Protein AF-A0A382SFA5-F1 (afdb_monomer)

Radius of gyration: 23.74 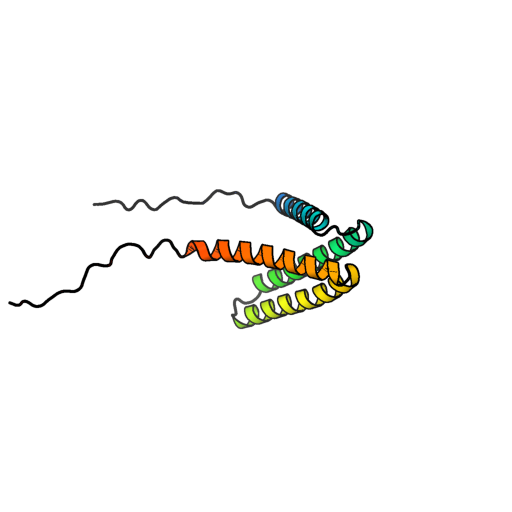Å; Cα contacts (8 Å, |Δi|>4): 37; chains: 1; bounding box: 42×36×87 Å

Organism: NCBI:txid408172

Sequence (140 aa):
TAYAQRGEGSRDRERPTPEQRQKARQEARAKMFEELQIPNEQQVLVAALLDTLQMEREKIMEDARNGPRDPEIFRMVRQQMEDLTAAFDVRLKETLGEEKFDLFVAHREAEQAERGDRRGRRGNRGEGRGGRSGGGRGGN

Mean predicted aligned error: 12.5 Å

Structure (mmCIF, N/CA/C/O backbone):
data_AF-A0A382SFA5-F1
#
_entry.id   AF-A0A382SFA5-F1
#
loop_
_atom_site.group_PDB
_atom_site.id
_atom_site.type_symbol
_atom_site.label_atom_id
_atom_site.label_alt_id
_atom_site.label_comp_id
_atom_site.label_asym_id
_atom_site.label_entity_id
_atom_site.label_seq_id
_atom_site.pdbx_PDB_ins_code
_atom_site.Cartn_x
_atom_site.Cartn_y
_atom_site.Cartn_z
_atom_site.occupancy
_ato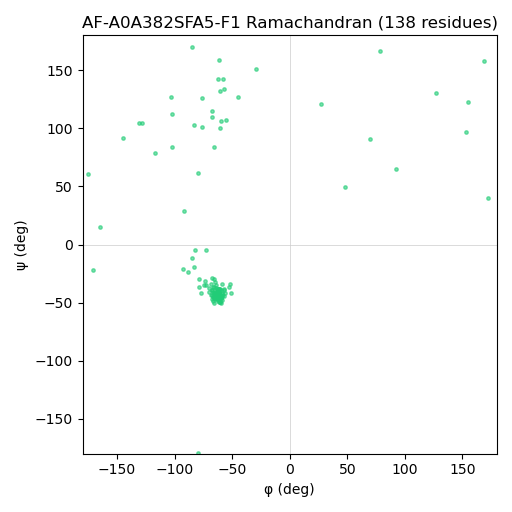m_site.B_iso_or_equiv
_atom_site.auth_seq_id
_atom_site.auth_comp_id
_atom_site.auth_asym_id
_atom_site.auth_atom_id
_atom_site.pdbx_PDB_model_num
ATOM 1 N N . THR A 1 1 ? -2.989 23.002 -50.007 1.00 40.34 1 THR A N 1
ATOM 2 C CA . THR A 1 1 ? -1.975 22.893 -48.935 1.00 40.34 1 THR A CA 1
ATOM 3 C C . THR A 1 1 ? -2.661 23.084 -47.596 1.00 40.34 1 THR A C 1
ATOM 5 O O . THR A 1 1 ? -2.906 24.207 -47.187 1.00 40.34 1 THR A O 1
ATOM 8 N N . ALA A 1 2 ? -3.069 21.988 -46.953 1.00 36.09 2 ALA A N 1
ATOM 9 C CA . ALA A 1 2 ? -3.714 22.024 -45.641 1.00 36.09 2 ALA A CA 1
ATOM 10 C C . ALA A 1 2 ? -2.682 21.631 -44.579 1.00 36.09 2 ALA A C 1
ATOM 12 O O . ALA A 1 2 ? -2.206 20.497 -44.560 1.00 36.09 2 ALA A O 1
ATOM 13 N N . TYR A 1 3 ? -2.303 22.591 -43.737 1.00 36.44 3 TYR A N 1
ATOM 14 C CA . TYR A 1 3 ? -1.471 22.358 -42.564 1.00 36.44 3 TYR A CA 1
ATOM 15 C C . TYR A 1 3 ? -2.268 21.529 -41.553 1.00 36.44 3 TYR A C 1
ATOM 17 O O . TYR A 1 3 ? -3.278 21.987 -41.022 1.00 36.44 3 TYR A O 1
ATOM 25 N N . ALA A 1 4 ? -1.822 20.302 -41.286 1.00 43.44 4 ALA A N 1
ATOM 26 C CA . ALA A 1 4 ? -2.321 19.522 -40.165 1.00 43.44 4 ALA A CA 1
ATOM 27 C C . ALA A 1 4 ? -1.859 20.195 -38.863 1.00 43.44 4 ALA A C 1
ATOM 29 O O . ALA A 1 4 ? -0.671 20.177 -38.536 1.00 43.44 4 ALA A O 1
ATOM 30 N N . GLN A 1 5 ? -2.796 20.798 -38.127 1.00 46.19 5 GLN A N 1
ATOM 31 C CA . GLN A 1 5 ? -2.581 21.206 -36.742 1.00 46.19 5 GLN A CA 1
ATOM 32 C C . GLN A 1 5 ? -2.268 19.952 -35.917 1.00 46.19 5 GLN A C 1
ATOM 34 O O . GLN A 1 5 ? -3.148 19.172 -35.554 1.00 46.19 5 GLN A O 1
ATOM 39 N N . ARG A 1 6 ? -0.978 19.743 -35.650 1.00 41.88 6 ARG A N 1
ATOM 40 C CA . ARG A 1 6 ? -0.483 18.849 -34.606 1.00 41.88 6 ARG A CA 1
ATOM 41 C C . ARG A 1 6 ? -1.046 19.377 -33.287 1.00 41.88 6 ARG A C 1
ATOM 43 O O . ARG A 1 6 ? -0.604 20.415 -32.815 1.00 41.88 6 ARG A O 1
ATOM 50 N N . GLY A 1 7 ? -2.032 18.682 -32.726 1.00 37.00 7 GLY A N 1
ATOM 51 C CA . GLY A 1 7 ? -2.617 19.030 -31.437 1.00 37.00 7 GLY A CA 1
ATOM 52 C C . GLY A 1 7 ? -1.547 19.102 -30.348 1.00 37.00 7 GLY A C 1
ATOM 53 O O . GLY A 1 7 ? -1.040 18.076 -29.891 1.00 37.00 7 GLY A O 1
ATOM 54 N N . GLU A 1 8 ? -1.222 20.320 -29.927 1.00 39.12 8 GLU A N 1
ATOM 55 C CA . GLU A 1 8 ? -0.602 20.626 -28.642 1.00 39.12 8 GLU A CA 1
ATOM 56 C C . GLU A 1 8 ? -1.605 20.266 -27.545 1.00 39.12 8 GLU A C 1
ATOM 58 O O . GLU A 1 8 ? -2.416 21.069 -27.099 1.00 39.12 8 GLU A O 1
ATOM 63 N N . GLY A 1 9 ? -1.632 18.991 -27.171 1.00 43.88 9 GLY A N 1
ATOM 64 C CA . GLY A 1 9 ? -2.548 18.482 -26.166 1.00 43.88 9 GLY A CA 1
ATOM 65 C C . GLY A 1 9 ? -1.799 17.700 -25.106 1.00 43.88 9 GLY A C 1
ATOM 66 O O . GLY A 1 9 ? -1.499 16.527 -25.314 1.00 43.88 9 GLY A O 1
ATOM 67 N N . SER A 1 10 ? -1.632 18.310 -23.930 1.00 50.72 10 SER A N 1
ATOM 68 C CA . SER A 1 10 ? -1.263 17.679 -22.646 1.00 50.72 10 SER A CA 1
ATOM 69 C C . SER A 1 10 ? 0.229 17.617 -22.296 1.00 50.72 10 SER A C 1
ATOM 71 O O . SER A 1 10 ? 0.771 16.525 -22.121 1.00 50.72 10 SER A O 1
ATOM 73 N N . ARG A 1 11 ? 0.902 18.752 -22.096 1.00 49.12 11 ARG A N 1
ATOM 74 C CA . ARG A 1 11 ? 2.187 18.783 -21.374 1.00 49.12 11 ARG A CA 1
ATOM 75 C C . ARG A 1 11 ? 2.271 20.070 -20.568 1.00 49.12 11 ARG A C 1
ATOM 77 O O . ARG A 1 11 ? 2.595 21.078 -21.155 1.00 49.12 11 ARG A O 1
ATOM 84 N N . ASP A 1 12 ? 1.822 20.001 -19.313 1.00 46.91 12 ASP A N 1
ATOM 85 C CA . ASP A 1 12 ? 2.254 20.828 -18.161 1.00 46.91 12 ASP A CA 1
ATOM 86 C C . ASP A 1 12 ? 1.350 20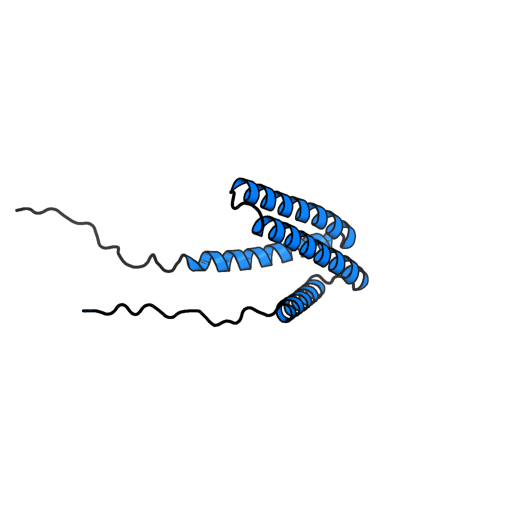.574 -16.937 1.00 46.91 12 ASP A C 1
ATOM 88 O O . ASP A 1 12 ? 0.980 21.470 -16.186 1.00 46.91 12 ASP A O 1
ATOM 92 N N . ARG A 1 13 ? 0.961 19.313 -16.692 1.00 57.84 13 ARG A N 1
ATOM 93 C CA . ARG A 1 13 ? 0.666 18.934 -15.304 1.00 57.84 13 ARG A CA 1
ATOM 94 C C . ARG A 1 13 ? 2.009 18.601 -14.693 1.00 57.84 13 ARG A C 1
ATOM 96 O O . ARG A 1 13 ? 2.559 17.540 -15.004 1.00 57.84 13 ARG A O 1
ATOM 103 N N . GLU A 1 14 ? 2.540 19.524 -13.899 1.00 63.59 14 GLU A N 1
ATOM 104 C CA . GLU A 1 14 ? 3.686 19.257 -13.037 1.00 63.59 14 GLU A CA 1
ATOM 105 C C . GLU A 1 14 ? 3.457 17.912 -12.347 1.00 63.59 14 GLU A C 1
ATOM 107 O O . GLU A 1 14 ? 2.380 17.629 -11.808 1.00 63.59 14 GLU A O 1
ATOM 112 N N . ARG A 1 15 ? 4.441 17.015 -12.458 1.00 69.62 15 ARG A N 1
ATOM 113 C CA . ARG A 1 15 ? 4.365 15.744 -11.742 1.00 69.62 15 ARG A CA 1
ATOM 114 C C . ARG A 1 15 ? 4.304 16.083 -10.253 1.00 69.62 15 ARG A C 1
ATOM 116 O O . ARG A 1 15 ? 5.137 16.872 -9.813 1.00 69.62 15 ARG A O 1
ATOM 123 N N . PRO A 1 16 ? 3.373 15.489 -9.486 1.00 77.31 16 PRO A N 1
ATOM 124 C CA . PRO A 1 16 ? 3.265 15.799 -8.073 1.00 77.31 16 PRO A CA 1
ATOM 125 C C . PRO A 1 16 ? 4.599 15.518 -7.382 1.00 77.31 16 PRO A C 1
ATOM 127 O O . PRO A 1 16 ? 5.223 14.475 -7.626 1.00 77.31 16 PRO A O 1
ATOM 130 N N . THR A 1 17 ? 5.031 16.461 -6.548 1.00 83.00 17 THR A N 1
ATOM 131 C CA . THR A 1 17 ? 6.287 16.357 -5.801 1.00 83.00 17 THR A CA 1
ATOM 132 C C . THR A 1 17 ? 6.252 15.137 -4.869 1.00 83.00 17 THR A C 1
ATOM 134 O O . THR A 1 17 ? 5.169 14.641 -4.534 1.00 83.00 17 THR A O 1
ATOM 137 N N . PRO A 1 18 ? 7.407 14.606 -4.430 1.00 82.06 18 PRO A N 1
ATOM 138 C CA . PRO A 1 18 ? 7.442 13.497 -3.474 1.00 82.06 18 PRO A CA 1
ATOM 139 C C . PRO A 1 18 ? 6.584 13.752 -2.225 1.00 82.06 18 PRO A C 1
ATOM 141 O O . PRO A 1 18 ? 5.822 12.873 -1.820 1.00 82.06 18 PRO A O 1
ATOM 144 N N . GLU A 1 19 ? 6.627 14.975 -1.696 1.00 82.31 19 GLU A N 1
ATOM 145 C CA . GLU A 1 19 ? 5.826 15.415 -0.548 1.00 82.31 19 GLU A CA 1
ATOM 146 C C . GLU A 1 19 ? 4.323 15.412 -0.850 1.00 82.31 19 GLU A C 1
ATOM 148 O O . GLU A 1 19 ? 3.537 14.870 -0.076 1.00 82.31 19 GLU A O 1
ATOM 153 N N . GLN A 1 20 ? 3.903 15.929 -2.011 1.00 85.06 20 GLN A N 1
ATOM 154 C CA . GLN A 1 20 ? 2.495 15.891 -2.427 1.00 85.06 20 GLN A CA 1
ATOM 155 C C . GLN A 1 20 ? 1.987 14.453 -2.571 1.00 85.06 20 GLN A C 1
ATOM 157 O O . GLN A 1 20 ? 0.859 14.145 -2.189 1.00 85.06 20 GLN A O 1
ATOM 162 N N . ARG A 1 21 ? 2.826 13.546 -3.086 1.00 81.94 21 ARG A N 1
ATOM 163 C CA . ARG A 1 21 ? 2.487 12.120 -3.191 1.00 81.94 21 ARG A CA 1
ATOM 164 C C . ARG A 1 21 ? 2.374 11.474 -1.814 1.00 81.94 21 ARG A C 1
ATOM 166 O O . ARG A 1 21 ? 1.485 10.654 -1.617 1.00 81.94 21 ARG A O 1
ATOM 173 N N . GLN A 1 22 ? 3.246 11.830 -0.873 1.00 82.31 22 GLN A N 1
ATOM 174 C CA . GLN A 1 22 ? 3.169 11.344 0.504 1.00 82.31 22 GLN A CA 1
ATOM 175 C C . GLN A 1 22 ? 1.905 11.832 1.205 1.00 82.31 22 GLN A C 1
ATOM 177 O O . GLN A 1 22 ? 1.195 11.016 1.790 1.00 82.31 22 GLN A O 1
ATOM 182 N N . LYS A 1 23 ? 1.579 13.120 1.076 1.00 86.56 23 LYS A N 1
ATOM 183 C CA . LYS A 1 23 ? 0.365 13.698 1.651 1.00 86.56 23 LYS A CA 1
ATOM 184 C C . LYS A 1 23 ? -0.896 13.034 1.097 1.00 86.56 23 LYS A C 1
ATOM 186 O O . LYS A 1 23 ? -1.712 12.547 1.868 1.00 86.56 23 LYS A O 1
ATOM 191 N N . ALA A 1 24 ? -1.000 12.904 -0.227 1.00 85.56 24 ALA A N 1
ATOM 192 C CA . ALA A 1 24 ? -2.136 12.237 -0.864 1.00 85.56 24 ALA A CA 1
ATOM 193 C C . ALA A 1 24 ? -2.294 10.773 -0.410 1.00 85.56 24 ALA A C 1
ATOM 195 O O . ALA A 1 24 ? -3.411 10.281 -0.281 1.00 85.56 24 ALA A O 1
ATOM 196 N N . ARG A 1 25 ? -1.186 10.066 -0.139 1.00 84.38 25 ARG A N 1
ATOM 197 C CA . ARG A 1 25 ? -1.228 8.704 0.422 1.00 84.38 25 ARG A CA 1
ATOM 198 C C . ARG A 1 25 ? -1.743 8.684 1.856 1.00 84.38 25 ARG A C 1
ATOM 200 O O . ARG A 1 25 ? -2.539 7.813 2.183 1.00 84.38 25 ARG A O 1
ATOM 207 N N . GLN A 1 26 ? -1.288 9.609 2.697 1.00 87.44 26 GLN A N 1
ATOM 208 C CA . GLN A 1 26 ? -1.757 9.712 4.079 1.00 87.44 26 GLN A CA 1
ATOM 209 C C . GLN A 1 26 ? -3.247 10.059 4.131 1.00 87.44 26 GLN A C 1
ATOM 211 O O . GLN A 1 26 ? -3.985 9.427 4.878 1.00 87.44 26 GLN A O 1
ATOM 216 N N . GLU A 1 27 ? -3.703 10.984 3.284 1.00 90.38 27 GLU A N 1
ATOM 217 C CA . GLU A 1 27 ? -5.120 11.342 3.152 1.00 90.38 27 GLU A CA 1
ATOM 218 C C . GLU A 1 27 ? -5.963 10.151 2.667 1.00 90.38 27 GLU A C 1
ATOM 220 O O . GLU A 1 27 ? -6.986 9.835 3.272 1.00 90.38 27 GLU A O 1
ATOM 225 N N . ALA A 1 28 ? -5.513 9.436 1.630 1.00 87.50 28 ALA A N 1
ATOM 226 C CA . ALA A 1 28 ? -6.196 8.233 1.151 1.00 87.50 28 ALA A CA 1
ATOM 227 C C . ALA A 1 28 ? -6.248 7.130 2.221 1.00 87.50 28 ALA A C 1
ATOM 229 O O . ALA A 1 28 ? -7.275 6.476 2.384 1.00 87.50 28 ALA A O 1
ATOM 230 N N . ARG A 1 29 ? -5.164 6.949 2.988 1.00 90.00 29 ARG A N 1
ATOM 231 C CA . ARG A 1 29 ? -5.111 5.984 4.093 1.00 90.00 29 ARG A CA 1
ATOM 232 C C . ARG A 1 29 ? -6.067 6.363 5.221 1.00 90.00 29 ARG A C 1
ATOM 234 O O . ARG A 1 29 ? -6.772 5.491 5.712 1.00 90.00 29 ARG A O 1
ATOM 241 N N . ALA A 1 30 ? -6.108 7.636 5.608 1.00 89.81 30 ALA A N 1
ATOM 242 C CA . ALA A 1 30 ? -7.023 8.122 6.637 1.00 89.81 30 ALA A CA 1
ATOM 243 C C . ALA A 1 30 ? -8.485 7.892 6.229 1.00 89.81 30 ALA A C 1
ATOM 245 O O . ALA A 1 30 ? -9.252 7.327 7.004 1.00 89.81 30 ALA A O 1
ATOM 246 N N . LYS A 1 31 ? -8.833 8.224 4.979 1.00 91.19 31 LYS A N 1
ATOM 247 C CA . LYS A 1 31 ? -10.165 7.971 4.413 1.00 91.19 31 LYS A CA 1
ATOM 248 C C . LYS A 1 31 ? -10.521 6.482 4.426 1.00 91.19 31 LYS A C 1
ATOM 250 O O . LYS A 1 31 ? -11.611 6.119 4.844 1.00 91.19 31 LYS A O 1
ATOM 255 N N . MET A 1 32 ? -9.584 5.617 4.039 1.00 92.38 32 MET A N 1
ATOM 256 C CA . MET A 1 32 ? -9.776 4.166 4.084 1.00 92.38 32 MET A CA 1
ATOM 257 C C . MET A 1 32 ? -9.995 3.660 5.521 1.00 92.38 32 MET A C 1
ATOM 259 O O . MET A 1 32 ? -10.870 2.833 5.753 1.00 92.38 32 MET A O 1
ATOM 263 N N . PHE A 1 33 ? -9.230 4.143 6.503 1.00 93.19 33 PHE A N 1
ATOM 264 C CA . PHE A 1 33 ? -9.412 3.749 7.907 1.00 93.19 33 PHE A CA 1
ATOM 265 C C . PHE A 1 33 ? -10.763 4.190 8.473 1.00 93.19 33 PHE A C 1
ATOM 267 O O . PHE A 1 33 ? -11.375 3.432 9.227 1.00 93.19 33 PHE A O 1
ATOM 274 N N . GLU A 1 34 ? -11.233 5.373 8.081 1.00 91.69 34 GLU A N 1
ATOM 275 C CA . GLU A 1 34 ? -12.557 5.883 8.431 1.00 91.69 34 GLU A CA 1
ATOM 276 C C . GLU A 1 34 ? -13.674 5.033 7.802 1.00 91.69 34 GLU A C 1
ATOM 278 O O . GLU A 1 34 ? -14.556 4.558 8.516 1.00 91.69 34 GLU A O 1
ATOM 283 N N . GLU A 1 35 ? -13.600 4.763 6.495 1.00 90.38 35 GLU A N 1
ATOM 284 C CA . GLU A 1 35 ? -14.594 3.964 5.758 1.00 90.38 35 GLU A CA 1
ATOM 285 C C . GLU A 1 35 ? -14.691 2.523 6.270 1.00 90.38 35 GLU A C 1
ATOM 287 O O . GLU A 1 35 ? -15.785 1.981 6.423 1.00 90.38 35 GLU A O 1
ATOM 292 N N . LEU A 1 36 ? -13.548 1.906 6.580 1.00 90.06 36 LEU A N 1
ATOM 293 C CA . LEU A 1 36 ? -13.483 0.539 7.098 1.00 90.06 36 LEU A CA 1
ATOM 294 C C . LEU A 1 36 ? -13.732 0.467 8.612 1.00 90.06 36 LEU A C 1
ATOM 296 O O . LEU A 1 36 ? -13.809 -0.631 9.175 1.00 90.06 36 LEU A O 1
ATOM 300 N N . GLN A 1 37 ? -13.869 1.619 9.278 1.00 92.12 37 GLN A N 1
ATOM 301 C CA . GLN A 1 37 ? -14.005 1.747 10.729 1.00 92.12 37 GLN A CA 1
ATOM 302 C C . GLN A 1 37 ? -12.942 0.926 11.475 1.00 92.12 37 GLN A C 1
ATOM 304 O O . GLN A 1 37 ? -13.262 0.110 12.344 1.00 92.12 37 GLN A O 1
ATOM 309 N N . ILE A 1 38 ? -11.675 1.084 11.081 1.00 88.69 38 ILE A N 1
ATOM 310 C CA . ILE A 1 38 ? -10.556 0.382 11.718 1.00 88.69 38 ILE A CA 1
ATOM 311 C C . ILE A 1 38 ? -10.263 1.063 13.066 1.00 88.69 38 ILE A C 1
ATOM 313 O O . ILE A 1 38 ? -10.032 2.275 13.085 1.00 88.69 38 ILE A O 1
ATOM 317 N N . PRO A 1 39 ? -10.238 0.330 14.195 1.00 89.06 39 PRO A N 1
ATOM 318 C CA . PRO A 1 39 ? -9.897 0.884 15.505 1.00 89.06 39 PRO A CA 1
ATOM 319 C C . PRO A 1 39 ? -8.509 1.531 15.524 1.00 89.06 39 PRO A C 1
ATOM 321 O O . PRO A 1 39 ? -7.566 0.991 14.947 1.00 89.06 39 PRO A O 1
ATOM 324 N N . ASN A 1 40 ? -8.350 2.642 16.251 1.00 87.75 40 ASN A N 1
ATOM 325 C CA . ASN A 1 40 ? -7.086 3.395 16.321 1.00 87.75 40 ASN A CA 1
ATOM 326 C C . ASN A 1 40 ? -5.871 2.525 16.695 1.00 87.75 40 ASN A C 1
ATOM 328 O O . ASN A 1 40 ? -4.783 2.722 16.158 1.00 87.75 40 ASN A O 1
ATOM 332 N N . GLU A 1 41 ? -6.057 1.538 17.574 1.00 87.62 41 GLU A N 1
ATOM 333 C CA . GLU A 1 41 ? -5.003 0.597 17.980 1.00 87.62 41 GLU A CA 1
ATOM 334 C C . GLU A 1 41 ? -4.506 -0.261 16.803 1.00 87.62 41 GLU A C 1
ATOM 336 O O . GLU A 1 41 ? -3.304 -0.473 16.643 1.00 87.62 41 GLU A O 1
ATOM 341 N N . GLN A 1 42 ? -5.417 -0.693 15.926 1.00 89.25 42 GLN A N 1
ATOM 342 C CA . GLN A 1 42 ? -5.088 -1.459 14.723 1.00 89.25 42 GLN A CA 1
ATOM 343 C C . GLN A 1 42 ? -4.562 -0.564 13.595 1.00 89.25 42 GLN A C 1
ATOM 345 O O . GLN A 1 42 ? -3.725 -1.010 12.811 1.00 89.25 42 GLN A O 1
ATOM 350 N N . GLN A 1 43 ? -4.987 0.704 13.519 1.00 91.44 43 GLN A N 1
ATOM 351 C CA . GLN A 1 43 ? -4.542 1.635 12.472 1.00 91.44 43 GLN A CA 1
ATOM 352 C C . GLN A 1 43 ? -3.020 1.796 12.439 1.00 91.44 43 GLN A C 1
ATOM 354 O O . GLN A 1 43 ? -2.449 1.868 11.354 1.00 91.44 43 GLN A O 1
ATOM 359 N N . VAL A 1 44 ? -2.351 1.818 13.598 1.00 90.69 44 VAL A N 1
ATOM 360 C CA . VAL A 1 44 ? -0.884 1.942 13.674 1.00 90.69 44 VAL A CA 1
ATOM 361 C C . VAL A 1 44 ? -0.198 0.720 13.056 1.00 90.69 44 VAL A C 1
ATOM 363 O O . VAL A 1 44 ? 0.708 0.868 12.235 1.00 90.69 44 VAL A O 1
ATOM 366 N N . LEU A 1 45 ? -0.661 -0.484 13.404 1.00 90.81 45 LEU A N 1
ATOM 367 C CA . LEU A 1 45 ? -0.112 -1.741 12.886 1.00 90.81 45 LEU A CA 1
ATOM 368 C C . LEU A 1 45 ? -0.370 -1.885 11.383 1.00 90.81 45 LEU A C 1
ATOM 370 O O . LEU A 1 45 ? 0.540 -2.192 10.614 1.00 90.81 45 LEU A O 1
ATOM 374 N N . VAL A 1 46 ? -1.595 -1.592 10.949 1.00 91.88 46 VAL A N 1
ATOM 375 C CA . VAL A 1 46 ? -1.988 -1.640 9.536 1.00 91.88 46 VAL A CA 1
ATOM 376 C C . VAL A 1 46 ? -1.225 -0.594 8.725 1.00 91.88 46 VAL A C 1
ATOM 378 O O . VAL A 1 46 ? -0.751 -0.896 7.632 1.00 91.88 46 VAL A O 1
ATOM 381 N N . ALA A 1 47 ? -1.045 0.621 9.251 1.00 91.25 47 ALA A N 1
ATOM 382 C CA . ALA A 1 47 ? -0.245 1.655 8.602 1.00 91.25 47 ALA A CA 1
ATOM 383 C C . ALA A 1 47 ? 1.199 1.188 8.387 1.00 91.25 47 ALA A C 1
ATOM 385 O O . ALA A 1 47 ? 1.696 1.282 7.265 1.00 91.25 47 ALA A O 1
ATOM 386 N N . ALA A 1 48 ? 1.830 0.619 9.419 1.00 91.06 48 ALA A N 1
ATOM 387 C CA . ALA A 1 48 ? 3.187 0.091 9.323 1.00 91.06 48 ALA A CA 1
ATOM 388 C C . ALA A 1 48 ? 3.299 -1.050 8.292 1.00 91.06 48 ALA A C 1
ATOM 390 O O . ALA A 1 48 ? 4.243 -1.075 7.496 1.00 91.06 48 ALA A O 1
ATOM 391 N N . LEU A 1 49 ? 2.320 -1.963 8.249 1.00 92.44 49 LEU A N 1
ATOM 392 C CA . LEU A 1 49 ? 2.270 -3.030 7.243 1.00 92.44 49 LEU A CA 1
ATOM 393 C C . LEU A 1 49 ? 2.158 -2.465 5.820 1.00 92.44 49 LEU A C 1
ATOM 395 O O . LEU A 1 49 ? 2.903 -2.876 4.933 1.00 92.44 49 LEU A O 1
ATOM 399 N N . LEU A 1 50 ? 1.275 -1.492 5.596 1.00 91.75 50 LEU A N 1
ATOM 400 C CA . LEU A 1 50 ? 1.102 -0.877 4.278 1.00 91.75 50 LEU A CA 1
ATOM 401 C C . LEU A 1 50 ? 2.331 -0.068 3.839 1.00 91.75 50 LEU A C 1
ATOM 403 O O . LEU A 1 50 ? 2.670 -0.085 2.655 1.00 91.75 50 LEU A O 1
ATOM 407 N N . ASP A 1 51 ? 3.009 0.611 4.768 1.00 91.62 51 ASP A N 1
ATOM 408 C CA . ASP A 1 51 ? 4.270 1.309 4.491 1.00 91.62 51 ASP A CA 1
ATOM 409 C C . ASP A 1 51 ? 5.380 0.330 4.099 1.00 91.62 51 ASP A C 1
ATOM 411 O O . ASP A 1 51 ? 6.056 0.538 3.090 1.00 91.62 51 ASP A O 1
ATOM 415 N N . THR A 1 52 ? 5.512 -0.780 4.829 1.00 92.94 52 THR A N 1
ATOM 416 C CA . THR A 1 52 ? 6.509 -1.819 4.525 1.00 92.94 52 THR A CA 1
ATOM 417 C C . THR A 1 52 ? 6.245 -2.451 3.158 1.00 92.94 52 THR A C 1
ATOM 419 O O . THR A 1 52 ? 7.151 -2.525 2.328 1.00 92.94 52 THR A O 1
ATOM 422 N N . LEU A 1 53 ? 4.989 -2.817 2.871 1.00 92.31 53 LEU A N 1
ATOM 423 C CA . LEU A 1 53 ? 4.588 -3.330 1.559 1.00 92.31 53 LEU A CA 1
ATOM 424 C C . LEU A 1 53 ? 4.943 -2.342 0.442 1.00 92.31 53 LEU A C 1
ATOM 426 O O . LEU A 1 53 ? 5.414 -2.742 -0.622 1.00 92.31 53 LEU A O 1
ATOM 430 N N . GLN A 1 54 ? 4.719 -1.044 0.656 1.00 90.44 54 GLN A N 1
ATOM 431 C CA . GLN A 1 54 ? 5.060 -0.035 -0.338 1.00 90.44 54 GLN A CA 1
ATOM 432 C C . GLN A 1 54 ? 6.571 0.060 -0.562 1.00 90.44 54 GLN A C 1
ATOM 434 O O . GLN A 1 54 ? 6.994 0.086 -1.717 1.00 90.44 54 GLN A O 1
ATOM 439 N N . MET A 1 55 ? 7.371 0.094 0.504 1.00 92.56 55 MET A N 1
ATOM 440 C CA . MET A 1 55 ? 8.831 0.147 0.396 1.00 92.56 55 MET A CA 1
ATOM 441 C C . MET A 1 55 ? 9.384 -1.061 -0.365 1.00 92.56 55 MET A C 1
ATOM 443 O O . MET A 1 55 ? 10.214 -0.901 -1.259 1.00 92.56 55 MET A O 1
ATOM 447 N N . GLU A 1 56 ? 8.892 -2.265 -0.068 1.00 92.88 56 GLU A N 1
ATOM 448 C CA . GLU A 1 56 ? 9.327 -3.485 -0.755 1.00 92.88 56 GLU A CA 1
ATOM 449 C C . GLU A 1 56 ? 8.916 -3.491 -2.232 1.00 92.88 56 GLU A C 1
ATOM 451 O O . GLU A 1 56 ? 9.729 -3.810 -3.102 1.00 92.88 56 GLU A O 1
ATOM 456 N N . ARG A 1 57 ? 7.697 -3.035 -2.552 1.00 91.69 57 ARG A N 1
ATOM 457 C CA . ARG A 1 57 ? 7.265 -2.846 -3.946 1.00 91.69 57 ARG A CA 1
ATOM 458 C C . ARG A 1 57 ? 8.135 -1.822 -4.678 1.00 91.69 57 ARG A C 1
ATOM 460 O O . ARG A 1 57 ? 8.505 -2.035 -5.831 1.00 91.69 57 ARG A O 1
ATOM 467 N N . GLU A 1 58 ? 8.446 -0.695 -4.046 1.00 90.75 58 GLU A N 1
ATOM 468 C CA . GLU A 1 58 ? 9.299 0.334 -4.648 1.00 90.75 58 GLU A CA 1
ATOM 469 C C . GLU A 1 58 ? 10.695 -0.213 -4.945 1.00 90.75 58 GLU A C 1
ATOM 471 O O . GLU A 1 58 ? 11.171 -0.029 -6.066 1.00 90.75 58 GLU A O 1
ATOM 476 N N . LYS A 1 59 ? 11.276 -0.979 -4.015 1.00 91.38 59 LYS A N 1
ATOM 477 C CA . LYS A 1 59 ? 12.560 -1.658 -4.203 1.00 91.38 59 LYS A CA 1
ATOM 478 C C . LYS A 1 59 ? 12.535 -2.636 -5.380 1.00 91.38 59 LYS A C 1
ATOM 480 O O . LYS A 1 59 ? 13.367 -2.525 -6.273 1.00 91.38 59 LYS A O 1
ATOM 485 N N . ILE A 1 60 ? 11.540 -3.525 -5.447 1.00 90.75 60 ILE A N 1
ATOM 486 C CA . ILE A 1 60 ? 11.399 -4.475 -6.567 1.00 90.75 60 ILE A CA 1
ATOM 487 C C . ILE A 1 60 ? 11.277 -3.724 -7.906 1.00 90.75 60 ILE A C 1
ATOM 489 O O . ILE A 1 60 ? 11.888 -4.107 -8.903 1.00 90.75 60 ILE A O 1
ATOM 493 N N . MET A 1 61 ? 10.501 -2.633 -7.954 1.00 88.00 61 MET A N 1
ATOM 494 C CA . MET A 1 61 ? 10.370 -1.828 -9.176 1.00 88.00 61 MET A CA 1
ATOM 495 C C . MET A 1 61 ? 11.649 -1.076 -9.541 1.00 88.00 61 MET A C 1
ATOM 497 O O . MET A 1 61 ? 11.889 -0.842 -10.726 1.00 88.00 61 MET A O 1
ATOM 501 N N . GLU A 1 62 ? 12.425 -0.629 -8.559 1.00 89.94 62 GLU A N 1
ATOM 502 C CA . GLU A 1 62 ? 13.717 0.015 -8.775 1.00 89.94 62 GLU A CA 1
ATOM 503 C C . GLU A 1 62 ? 14.734 -0.981 -9.336 1.00 89.94 62 GLU A C 1
ATOM 505 O O . GLU A 1 62 ? 15.326 -0.712 -10.384 1.00 89.94 62 GLU A O 1
ATOM 510 N N . ASP A 1 63 ? 14.829 -2.170 -8.741 1.00 88.19 63 ASP A N 1
ATOM 511 C CA . ASP A 1 63 ? 15.662 -3.269 -9.233 1.00 88.19 63 ASP A CA 1
ATOM 512 C C . ASP A 1 63 ? 15.274 -3.645 -10.674 1.00 88.19 63 ASP A C 1
ATOM 514 O O . ASP A 1 63 ? 16.129 -3.744 -11.555 1.00 88.19 63 ASP A O 1
ATOM 518 N N . ALA A 1 64 ? 13.972 -3.736 -10.965 1.00 88.06 64 ALA A N 1
ATOM 519 C CA . ALA A 1 64 ? 13.464 -4.007 -12.310 1.00 88.06 64 ALA A CA 1
ATOM 520 C C . ALA A 1 64 ? 13.777 -2.893 -13.328 1.00 88.06 64 ALA A C 1
ATOM 522 O O . ALA A 1 64 ? 13.946 -3.167 -14.516 1.00 88.06 64 ALA A O 1
ATOM 523 N N . ARG A 1 65 ? 13.833 -1.624 -12.899 1.00 86.12 65 ARG A N 1
ATOM 524 C CA . ARG A 1 65 ? 14.192 -0.487 -13.772 1.00 86.12 65 ARG A CA 1
ATOM 525 C C . ARG A 1 65 ? 15.680 -0.445 -14.087 1.00 86.12 65 ARG A C 1
ATOM 527 O O . ARG A 1 65 ? 16.036 -0.021 -15.186 1.00 86.12 65 ARG A O 1
ATOM 534 N N . ASN A 1 66 ? 16.504 -0.835 -13.120 1.00 87.75 66 ASN A N 1
ATOM 535 C CA . ASN A 1 66 ? 17.959 -0.859 -13.234 1.00 87.75 66 ASN A CA 1
ATOM 536 C C . ASN A 1 66 ? 18.465 -2.138 -13.924 1.00 87.75 66 ASN A C 1
ATOM 538 O O . ASN A 1 66 ? 19.584 -2.160 -14.433 1.00 87.75 66 ASN A O 1
ATOM 542 N N . GLY A 1 67 ? 17.643 -3.190 -13.958 1.00 83.19 67 GLY A N 1
ATOM 543 C CA . GLY A 1 67 ? 17.943 -4.462 -14.601 1.00 83.19 67 GLY A CA 1
ATOM 544 C C . GLY A 1 67 ? 17.750 -4.495 -16.129 1.00 83.19 67 GLY A C 1
ATOM 545 O O . GLY A 1 67 ? 17.368 -3.503 -16.762 1.00 83.19 67 GLY A O 1
ATOM 546 N N . PRO A 1 68 ? 18.009 -5.660 -16.752 1.00 82.25 68 PRO A N 1
ATOM 547 C CA . PRO A 1 68 ? 17.807 -5.871 -18.182 1.00 82.25 68 PRO A CA 1
ATOM 548 C C . PRO A 1 68 ? 16.333 -5.721 -18.575 1.00 82.25 68 PRO A C 1
ATOM 550 O O . PRO A 1 68 ? 15.434 -6.176 -17.869 1.00 82.25 68 PRO A O 1
ATOM 553 N N . ARG A 1 69 ? 16.070 -5.139 -19.753 1.00 83.12 69 ARG A N 1
ATOM 554 C CA . ARG A 1 69 ? 14.714 -5.034 -20.324 1.00 83.12 69 ARG A CA 1
ATOM 555 C C . ARG A 1 69 ? 14.282 -6.347 -20.985 1.00 83.12 69 ARG A C 1
ATOM 557 O O . ARG A 1 69 ? 14.033 -6.383 -22.188 1.00 83.12 69 ARG A O 1
ATOM 564 N N . ASP A 1 70 ? 14.207 -7.403 -20.186 1.00 88.94 70 ASP A N 1
ATOM 565 C CA . ASP A 1 70 ? 13.839 -8.752 -20.613 1.00 88.94 70 ASP A CA 1
ATOM 566 C C . ASP A 1 70 ? 12.384 -9.080 -20.208 1.00 88.94 70 ASP A C 1
ATOM 568 O O . ASP A 1 70 ? 12.033 -8.938 -19.030 1.00 88.94 70 ASP A O 1
ATOM 572 N N . PRO A 1 71 ? 11.515 -9.517 -21.143 1.00 87.06 71 PRO A N 1
ATOM 573 C CA . PRO A 1 71 ? 10.159 -9.967 -20.832 1.00 87.06 71 PRO A CA 1
ATOM 574 C C . PRO A 1 71 ? 10.066 -11.023 -19.722 1.00 87.06 71 PRO A C 1
ATOM 576 O O . PRO A 1 71 ? 9.092 -11.009 -18.968 1.00 87.06 71 PRO A O 1
ATOM 579 N N . GLU A 1 72 ? 11.038 -11.928 -19.603 1.00 87.81 72 GLU A N 1
ATOM 580 C CA . GLU A 1 72 ? 11.059 -12.946 -18.547 1.00 87.81 72 GLU A CA 1
ATOM 581 C C . GLU A 1 72 ? 11.340 -12.330 -17.178 1.00 87.81 72 GLU A C 1
ATOM 583 O O . GLU A 1 72 ? 10.634 -12.637 -16.215 1.00 87.81 72 GLU A O 1
ATOM 588 N N . ILE A 1 73 ? 12.260 -11.365 -17.103 1.00 86.31 73 ILE A N 1
ATOM 589 C CA . ILE A 1 73 ? 12.518 -10.603 -15.872 1.00 86.31 73 ILE A CA 1
ATOM 590 C C . ILE A 1 73 ? 11.259 -9.845 -15.448 1.00 86.31 73 ILE A C 1
ATOM 592 O O . ILE A 1 73 ? 10.889 -9.873 -14.277 1.00 86.31 73 ILE A O 1
ATOM 596 N N . PHE A 1 74 ? 10.527 -9.237 -16.387 1.00 87.06 74 PHE A N 1
ATOM 597 C CA . PHE A 1 74 ? 9.258 -8.578 -16.058 1.00 87.06 74 PHE A CA 1
ATOM 598 C C . PHE A 1 74 ? 8.183 -9.550 -15.552 1.00 87.06 74 PHE A C 1
ATOM 600 O O . PHE A 1 74 ? 7.395 -9.175 -14.681 1.00 87.06 74 PHE A O 1
ATOM 607 N N . ARG A 1 75 ? 8.136 -10.789 -16.062 1.00 90.00 75 ARG A N 1
ATOM 608 C CA . ARG A 1 75 ? 7.240 -11.831 -15.528 1.00 90.00 75 ARG A CA 1
ATOM 609 C C . ARG A 1 75 ? 7.633 -12.220 -14.105 1.00 90.00 75 ARG A C 1
ATOM 611 O O . ARG A 1 75 ? 6.758 -12.276 -13.249 1.00 90.00 75 ARG A O 1
ATOM 618 N N . MET A 1 76 ? 8.925 -12.416 -13.839 1.00 91.19 76 MET A N 1
ATOM 619 C CA . MET A 1 76 ? 9.423 -12.723 -12.494 1.00 91.19 76 MET A CA 1
ATOM 620 C C . MET A 1 76 ? 9.121 -11.596 -11.505 1.00 91.19 76 MET A C 1
ATOM 622 O O . MET A 1 76 ? 8.611 -11.856 -10.423 1.00 91.19 76 MET A O 1
ATOM 626 N N . VAL A 1 77 ? 9.356 -10.343 -11.897 1.00 91.56 77 VAL A N 1
ATOM 627 C CA . VAL A 1 77 ? 9.028 -9.160 -11.089 1.00 91.56 77 VAL A CA 1
ATOM 628 C C . VAL A 1 77 ? 7.536 -9.109 -10.768 1.00 91.56 77 VAL A C 1
ATOM 630 O O . VAL A 1 77 ? 7.151 -8.806 -9.642 1.00 91.56 77 VAL A O 1
ATOM 633 N N . ARG A 1 78 ? 6.674 -9.433 -11.739 1.00 90.31 78 ARG A N 1
ATOM 634 C CA . ARG A 1 78 ? 5.228 -9.506 -11.505 1.00 90.31 78 ARG A CA 1
ATOM 635 C C . ARG A 1 78 ? 4.874 -10.589 -10.488 1.00 90.31 78 ARG A C 1
ATOM 637 O O . ARG A 1 78 ? 4.119 -10.297 -9.569 1.00 90.31 78 ARG A O 1
ATOM 644 N N . GLN A 1 79 ? 5.453 -11.780 -10.621 1.00 93.19 79 GLN A N 1
ATOM 645 C CA . GLN A 1 79 ? 5.240 -12.869 -9.669 1.00 93.19 79 GLN A CA 1
ATOM 646 C C . GLN A 1 79 ? 5.708 -12.475 -8.263 1.00 93.19 79 GLN A C 1
ATOM 648 O O . GLN A 1 79 ? 4.955 -12.617 -7.310 1.00 93.19 79 GLN A O 1
ATOM 653 N N . GLN A 1 80 ? 6.895 -11.876 -8.137 1.00 92.31 80 GLN A N 1
ATOM 654 C CA . GLN A 1 80 ? 7.414 -11.387 -6.854 1.00 92.31 80 GLN A CA 1
ATOM 655 C C . GLN A 1 80 ? 6.472 -10.375 -6.196 1.00 92.31 80 GLN A C 1
ATOM 657 O O . GLN A 1 80 ? 6.282 -10.400 -4.985 1.00 92.31 80 GLN A O 1
ATOM 662 N N . MET A 1 81 ? 5.857 -9.493 -6.986 1.00 92.69 81 MET A N 1
ATOM 663 C CA . MET A 1 81 ? 4.863 -8.543 -6.487 1.00 92.69 81 MET A CA 1
ATOM 664 C C . MET A 1 81 ? 3.576 -9.221 -6.016 1.00 92.69 81 MET A C 1
ATOM 666 O O . MET A 1 81 ? 2.983 -8.781 -5.028 1.00 92.69 81 MET A O 1
ATOM 670 N N . GLU A 1 82 ? 3.122 -10.250 -6.729 1.00 92.75 82 GLU A N 1
ATOM 671 C CA . GLU A 1 82 ? 1.941 -11.040 -6.370 1.00 92.75 82 GLU A CA 1
ATOM 672 C C . GLU A 1 82 ? 2.193 -11.826 -5.077 1.00 92.75 82 GLU A C 1
ATOM 674 O O . GLU A 1 82 ? 1.417 -11.684 -4.130 1.00 92.75 82 GLU A O 1
ATOM 679 N N . ASP A 1 83 ? 3.325 -12.525 -4.979 1.00 94.44 83 ASP A N 1
ATOM 680 C CA . ASP A 1 83 ? 3.738 -13.282 -3.791 1.00 94.44 83 ASP A CA 1
ATOM 681 C C . ASP A 1 83 ? 3.895 -12.368 -2.568 1.00 94.44 83 ASP A C 1
ATOM 683 O O . ASP A 1 83 ? 3.390 -12.662 -1.482 1.00 94.44 83 ASP A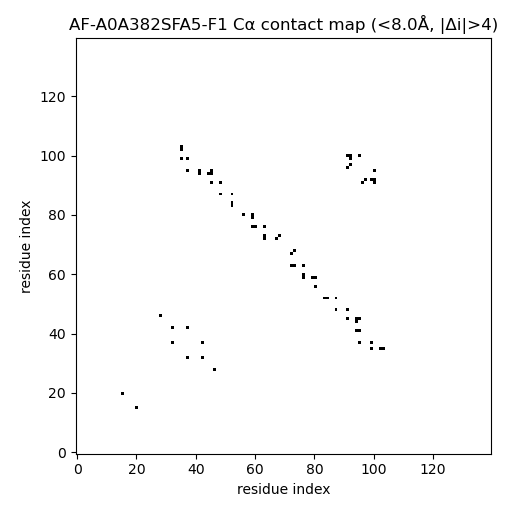 O 1
ATOM 687 N N . LEU A 1 84 ? 4.538 -11.211 -2.758 1.00 93.69 84 LEU A N 1
ATOM 688 C CA . LEU A 1 84 ? 4.679 -10.189 -1.726 1.00 93.69 84 LEU A CA 1
ATOM 689 C C . LEU A 1 84 ? 3.311 -9.705 -1.229 1.00 93.69 84 LEU A C 1
ATOM 691 O O . LEU A 1 84 ? 3.084 -9.568 -0.028 1.00 93.69 84 LEU A O 1
ATOM 695 N N . THR A 1 85 ? 2.382 -9.455 -2.151 1.00 91.38 85 THR A N 1
ATOM 696 C CA . THR A 1 85 ? 1.03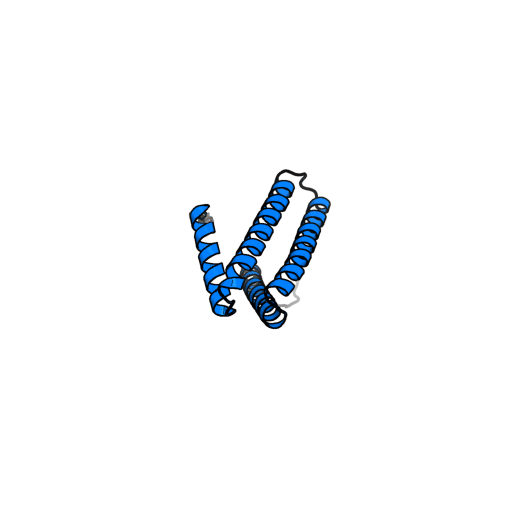0 -9.008 -1.796 1.00 91.38 85 THR A CA 1
ATOM 697 C C . THR A 1 85 ? 0.286 -10.086 -1.016 1.00 91.38 85 THR A C 1
ATOM 699 O O . THR A 1 85 ? -0.313 -9.772 0.007 1.00 91.38 85 THR A O 1
ATOM 702 N N . ALA A 1 86 ? 0.374 -11.347 -1.442 1.00 93.69 86 ALA A N 1
ATOM 703 C CA . ALA A 1 86 ? -0.261 -12.466 -0.754 1.00 93.69 86 ALA A CA 1
ATOM 704 C C . ALA A 1 86 ? 0.278 -12.648 0.676 1.00 93.69 86 ALA A C 1
ATOM 706 O O . ALA A 1 86 ? -0.500 -12.825 1.613 1.00 93.69 86 ALA A O 1
ATOM 707 N N . ALA A 1 87 ? 1.595 -12.535 0.874 1.00 94.25 87 ALA A N 1
ATOM 708 C CA . ALA A 1 87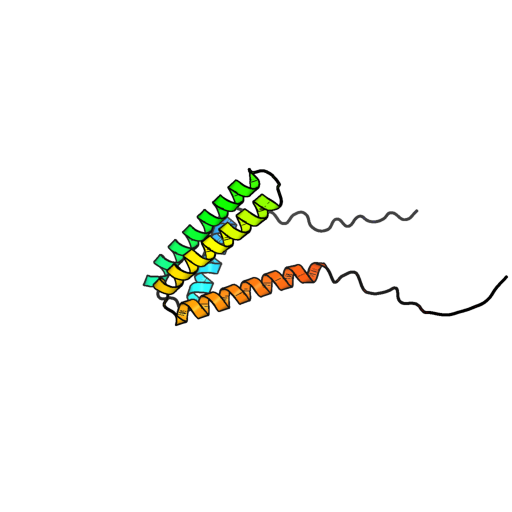 ? 2.207 -12.627 2.200 1.00 94.25 87 ALA A CA 1
ATOM 709 C C . ALA A 1 87 ? 1.742 -11.501 3.144 1.00 94.25 87 ALA A C 1
ATOM 711 O O . ALA A 1 87 ? 1.499 -11.737 4.330 1.00 94.25 87 ALA A O 1
ATOM 712 N N . PHE A 1 88 ? 1.591 -10.279 2.625 1.00 94.06 88 PHE A N 1
ATOM 713 C CA . PHE A 1 88 ? 1.063 -9.155 3.400 1.00 94.06 88 PHE A CA 1
ATOM 714 C C . PHE A 1 88 ? -0.436 -9.269 3.668 1.00 94.06 88 PHE A C 1
ATOM 716 O O . PHE A 1 88 ? -0.872 -8.898 4.755 1.00 94.06 88 PHE A O 1
ATOM 723 N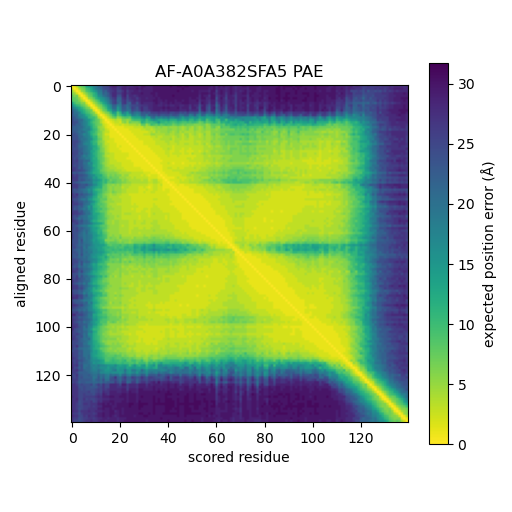 N . ASP A 1 89 ? -1.210 -9.810 2.728 1.00 93.44 89 ASP A N 1
ATOM 724 C CA . ASP A 1 89 ? -2.646 -10.040 2.894 1.00 93.44 89 ASP A CA 1
ATOM 725 C C . ASP A 1 89 ? -2.915 -11.000 4.073 1.00 93.44 89 ASP A C 1
ATOM 727 O O . ASP A 1 89 ? -3.798 -10.731 4.886 1.00 93.44 89 ASP A O 1
ATOM 731 N N . VAL A 1 90 ? -2.089 -12.039 4.268 1.00 95.69 90 VAL A N 1
ATOM 732 C CA . VAL A 1 90 ? -2.174 -12.921 5.453 1.00 95.69 90 VAL A CA 1
ATOM 733 C C . VAL A 1 90 ? -1.963 -12.138 6.756 1.00 95.69 90 VAL A C 1
ATOM 735 O O . VAL A 1 90 ? -2.792 -12.214 7.661 1.00 95.69 90 VAL A O 1
ATOM 738 N N . ARG A 1 91 ? -0.904 -11.322 6.840 1.00 93.75 91 ARG A N 1
ATOM 739 C CA . ARG A 1 91 ? -0.605 -10.514 8.041 1.00 93.75 91 ARG A CA 1
ATOM 740 C C . ARG A 1 91 ? -1.667 -9.448 8.313 1.00 93.75 91 ARG A C 1
ATOM 742 O O . ARG A 1 91 ? -1.986 -9.155 9.466 1.00 93.75 91 ARG A O 1
ATOM 749 N N . LEU A 1 92 ? -2.216 -8.852 7.255 1.00 93.31 92 LEU A N 1
ATOM 750 C CA . LEU A 1 92 ? -3.317 -7.900 7.359 1.00 93.31 92 LEU A CA 1
ATOM 751 C C . LEU A 1 92 ? -4.577 -8.585 7.885 1.00 93.31 92 LEU A C 1
ATOM 753 O O . LEU A 1 92 ? -5.216 -8.023 8.771 1.00 93.31 92 LEU A O 1
ATOM 757 N N . LYS A 1 93 ? -4.895 -9.799 7.415 1.00 95.00 93 LYS A N 1
ATOM 758 C CA . LYS A 1 93 ? -6.023 -10.587 7.929 1.00 95.00 93 LYS A CA 1
ATOM 759 C C . LYS A 1 93 ? -5.863 -10.915 9.412 1.00 95.00 93 LYS A C 1
ATOM 761 O O . LYS A 1 93 ? -6.814 -10.756 10.168 1.00 95.00 93 LYS A O 1
ATOM 766 N N . GLU A 1 94 ? -4.666 -11.304 9.845 1.00 94.00 94 GLU A N 1
ATOM 767 C CA . GLU A 1 94 ? -4.370 -11.545 11.266 1.00 94.00 94 GLU A CA 1
ATOM 768 C C . GLU A 1 94 ? -4.536 -10.278 12.122 1.00 94.00 94 GLU A C 1
ATOM 770 O O . GLU A 1 94 ? -5.039 -10.348 13.240 1.00 94.00 94 GLU A O 1
ATOM 775 N N . THR A 1 95 ? -4.150 -9.113 11.592 1.00 91.88 95 THR A N 1
ATOM 776 C CA . THR A 1 95 ? -4.197 -7.834 12.323 1.00 91.88 95 THR A CA 1
ATOM 777 C C . THR A 1 95 ? -5.609 -7.249 12.404 1.00 91.88 95 THR A C 1
ATOM 779 O O . THR A 1 95 ? -6.002 -6.711 13.438 1.00 91.88 95 THR A O 1
ATOM 782 N N . LEU A 1 96 ? -6.360 -7.313 11.303 1.00 91.06 96 LEU A N 1
ATOM 783 C CA . LEU A 1 96 ? -7.694 -6.722 11.168 1.00 91.06 96 LEU A CA 1
ATOM 784 C C . LEU A 1 96 ? -8.813 -7.669 11.626 1.00 91.06 96 LEU A C 1
ATOM 786 O O . LEU A 1 96 ? -9.897 -7.212 11.985 1.00 91.06 96 LEU A O 1
ATOM 790 N N . GLY A 1 97 ? -8.560 -8.978 11.618 1.00 92.31 97 GLY A N 1
ATOM 791 C CA . GLY A 1 97 ? -9.603 -9.994 11.685 1.00 92.31 97 GLY A CA 1
ATOM 792 C C . GLY A 1 97 ? -10.298 -10.188 10.334 1.00 92.31 97 GLY A C 1
ATOM 793 O O . GLY A 1 97 ? -10.148 -9.393 9.406 1.00 92.31 97 GLY A O 1
ATOM 794 N N . GLU A 1 98 ? -11.069 -11.269 10.221 1.00 93.06 98 GLU A N 1
ATOM 795 C CA . GLU A 1 98 ? -11.681 -11.698 8.958 1.00 93.06 98 GLU A CA 1
ATOM 796 C C . GLU A 1 98 ? -12.656 -10.662 8.382 1.00 93.06 98 GLU A C 1
ATOM 798 O O . GLU A 1 98 ? -12.487 -10.236 7.245 1.00 93.06 98 GLU A O 1
ATOM 803 N N . GLU A 1 99 ? -13.591 -10.158 9.190 1.00 90.88 99 GLU A N 1
ATOM 804 C CA . GLU A 1 99 ? -14.620 -9.214 8.733 1.00 90.88 99 GLU A CA 1
ATOM 805 C C . GLU A 1 99 ? -14.026 -7.911 8.166 1.00 90.88 99 GLU A C 1
ATOM 807 O O . GLU A 1 99 ? -14.407 -7.442 7.093 1.00 90.88 99 GLU A O 1
ATOM 812 N N . LYS A 1 100 ? -13.056 -7.314 8.866 1.00 90.12 100 LYS A N 1
ATOM 813 C CA . LYS A 1 100 ? -12.417 -6.064 8.431 1.00 90.12 100 LYS A CA 1
ATOM 814 C C . LYS A 1 100 ? -11.467 -6.281 7.260 1.00 90.12 100 LYS A C 1
ATOM 816 O O . LYS A 1 100 ? -11.319 -5.388 6.425 1.00 90.12 100 LYS A O 1
ATOM 821 N N . PHE A 1 101 ? -10.840 -7.451 7.188 1.00 93.62 101 PHE A N 1
ATOM 822 C CA . PHE A 1 101 ? -10.017 -7.821 6.049 1.00 93.62 101 PHE A CA 1
ATOM 823 C C . PHE A 1 101 ? -10.852 -7.979 4.775 1.00 93.62 101 PHE A C 1
ATOM 825 O O . PHE A 1 101 ? -10.459 -7.453 3.736 1.00 93.62 101 PHE A O 1
ATOM 832 N N . ASP A 1 102 ? -12.029 -8.597 4.853 1.00 93.31 102 ASP A N 1
ATOM 833 C CA . ASP A 1 102 ? -12.925 -8.730 3.699 1.00 93.31 102 ASP A CA 1
ATOM 834 C C . ASP A 1 102 ? -13.389 -7.356 3.188 1.00 93.31 102 ASP A C 1
ATOM 836 O O . ASP A 1 102 ? -13.362 -7.092 1.982 1.00 93.31 102 ASP A O 1
ATOM 840 N N . LEU A 1 103 ? -13.718 -6.428 4.097 1.00 92.75 103 LEU A N 1
ATOM 841 C CA . LEU A 1 103 ? -14.026 -5.040 3.731 1.00 92.75 103 LEU A CA 1
ATOM 842 C C . LEU A 1 103 ? -12.825 -4.333 3.083 1.00 92.75 103 LEU A C 1
ATOM 844 O O . LEU A 1 103 ? -12.985 -3.601 2.105 1.00 92.75 103 LEU A O 1
ATOM 848 N N . PHE A 1 104 ? -11.613 -4.565 3.594 1.00 92.25 104 PHE A N 1
ATOM 849 C CA . PHE A 1 104 ? -10.387 -4.032 3.004 1.00 92.25 104 PHE A CA 1
ATOM 850 C C . PHE A 1 104 ? -10.152 -4.565 1.582 1.00 92.25 104 PHE A C 1
ATOM 852 O O . PHE A 1 104 ? -9.823 -3.788 0.680 1.00 92.25 104 PHE A O 1
ATOM 859 N N . VAL A 1 105 ? -10.349 -5.867 1.355 1.00 93.12 105 VAL A N 1
ATOM 860 C CA . VAL A 1 105 ? -10.231 -6.483 0.025 1.00 93.12 105 VAL A CA 1
ATOM 861 C C . VAL A 1 105 ? -11.262 -5.889 -0.933 1.00 93.12 105 VAL A C 1
ATOM 863 O O . VAL A 1 105 ? -10.882 -5.454 -2.020 1.00 93.12 105 VAL A O 1
ATOM 866 N N . ALA A 1 106 ? -12.524 -5.767 -0.513 1.00 91.94 106 ALA A N 1
ATOM 867 C CA . ALA A 1 106 ? -13.580 -5.162 -1.324 1.00 91.94 106 ALA A CA 1
ATOM 868 C C . ALA A 1 106 ? -13.271 -3.696 -1.688 1.00 91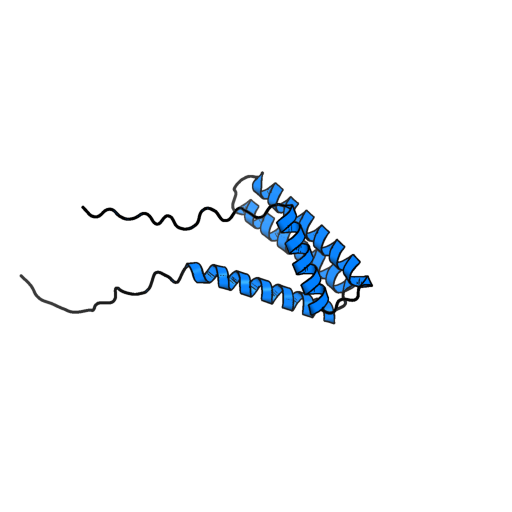.94 106 ALA A C 1
ATOM 870 O O . ALA A 1 106 ? -13.413 -3.298 -2.847 1.00 91.94 106 ALA A O 1
ATOM 871 N N . HIS A 1 107 ? -12.776 -2.900 -0.731 1.00 90.25 107 HIS A N 1
ATOM 872 C CA . HIS A 1 107 ? -12.320 -1.530 -0.993 1.00 90.25 107 HIS A CA 1
ATOM 873 C C . HIS A 1 107 ? -11.181 -1.512 -2.030 1.00 90.25 107 HIS A C 1
ATOM 875 O O . HIS A 1 107 ? -11.213 -0.739 -2.991 1.00 90.25 107 HIS A O 1
ATOM 881 N N . ARG A 1 108 ? -10.186 -2.398 -1.887 1.00 88.69 108 ARG A N 1
ATOM 882 C CA . ARG A 1 108 ? -9.057 -2.517 -2.826 1.00 88.69 108 ARG A CA 1
ATOM 883 C C . ARG A 1 108 ? -9.516 -2.888 -4.238 1.00 88.69 108 ARG A C 1
ATOM 885 O O . ARG A 1 108 ? -9.000 -2.331 -5.208 1.00 88.69 108 ARG A O 1
ATOM 892 N N . GLU A 1 109 ? -10.450 -3.822 -4.371 1.00 88.31 109 GLU A N 1
ATOM 893 C CA . GLU A 1 109 ? -11.007 -4.239 -5.662 1.00 88.31 109 GLU A CA 1
ATOM 894 C C . GLU A 1 109 ? -11.790 -3.111 -6.337 1.00 88.31 109 GLU A C 1
ATOM 896 O O . GLU A 1 109 ? -11.597 -2.865 -7.530 1.00 88.31 109 GLU A O 1
ATOM 901 N N . ALA A 1 110 ? -12.591 -2.359 -5.575 1.00 86.44 110 ALA A N 1
ATOM 902 C CA . ALA A 1 110 ? -13.311 -1.193 -6.082 1.00 86.44 110 ALA A CA 1
ATOM 903 C C . ALA A 1 110 ? -12.351 -0.116 -6.626 1.00 86.44 110 ALA A C 1
ATOM 905 O O . ALA A 1 110 ? -12.538 0.385 -7.740 1.00 86.44 110 ALA A O 1
ATOM 906 N N . GLU A 1 111 ? -11.267 0.187 -5.901 1.00 84.75 111 GLU A N 1
ATOM 907 C CA . GLU A 1 111 ? -10.230 1.109 -6.385 1.00 84.75 111 GLU A CA 1
ATOM 908 C C . GLU A 1 111 ? -9.526 0.597 -7.654 1.00 84.75 111 GLU A C 1
ATOM 910 O O . GLU A 1 111 ? -9.176 1.378 -8.548 1.00 84.75 111 GLU A O 1
ATOM 915 N N . GLN A 1 112 ? -9.274 -0.714 -7.746 1.00 81.25 112 GLN A N 1
ATOM 916 C CA . GLN A 1 112 ? -8.661 -1.316 -8.931 1.00 81.25 112 GLN A CA 1
ATOM 917 C C . GLN A 1 112 ? -9.592 -1.260 -10.143 1.00 81.25 112 GLN A C 1
ATOM 919 O O . GLN A 1 112 ? -9.133 -0.890 -11.229 1.00 81.25 112 GLN A O 1
ATOM 924 N N . ALA A 1 113 ? -10.878 -1.563 -9.962 1.00 81.94 113 ALA A N 1
ATOM 925 C CA . ALA A 1 113 ? -11.892 -1.480 -11.007 1.00 81.94 113 ALA A CA 1
ATOM 926 C C . ALA A 1 113 ? -12.001 -0.050 -11.557 1.00 81.94 113 ALA A C 1
ATOM 928 O O . ALA A 1 113 ? -11.912 0.153 -12.769 1.00 81.94 113 ALA A O 1
ATOM 929 N N . GLU A 1 114 ? -12.042 0.962 -10.684 1.00 76.31 114 GLU A N 1
ATOM 930 C CA . GLU A 1 114 ? -12.092 2.365 -11.109 1.00 76.31 114 GLU A CA 1
ATOM 931 C C . GLU A 1 114 ? -10.852 2.768 -11.933 1.00 76.31 114 GLU A C 1
ATOM 933 O O . GLU A 1 114 ? -10.933 3.495 -12.932 1.00 76.31 114 GLU A O 1
ATOM 938 N N . ARG A 1 115 ? -9.667 2.267 -11.558 1.00 68.19 115 ARG A N 1
ATOM 939 C CA . ARG A 1 115 ? -8.427 2.487 -12.322 1.00 68.19 115 ARG A CA 1
ATOM 940 C C . ARG A 1 115 ? -8.424 1.735 -13.655 1.00 68.19 115 ARG A C 1
ATOM 942 O O . ARG A 1 115 ? -7.900 2.272 -14.637 1.00 68.19 115 ARG A O 1
ATOM 949 N N . GLY A 1 116 ? -8.981 0.526 -13.698 1.00 66.19 116 GLY A N 1
ATOM 950 C CA . GLY A 1 116 ? -9.159 -0.279 -14.909 1.00 66.19 116 GLY A CA 1
ATOM 951 C C . GLY A 1 116 ? -10.081 0.406 -15.918 1.00 66.19 116 GLY A C 1
ATOM 952 O O . GLY A 1 116 ? -9.687 0.621 -17.069 1.00 66.19 116 GLY A O 1
ATOM 953 N N . ASP A 1 117 ? -11.236 0.882 -15.459 1.00 60.81 117 ASP A N 1
ATOM 954 C CA . ASP A 1 117 ? -12.215 1.618 -16.264 1.00 60.81 117 ASP A CA 1
ATOM 955 C C . ASP A 1 117 ? -11.629 2.896 -16.868 1.00 60.81 117 ASP A C 1
ATOM 957 O O . ASP A 1 117 ? -11.855 3.224 -18.039 1.00 60.81 117 ASP A O 1
ATOM 961 N N . ARG A 1 118 ? -10.801 3.613 -16.101 1.00 56.47 118 ARG A N 1
ATOM 962 C CA . ARG A 1 118 ? -10.093 4.805 -16.593 1.00 56.47 118 ARG A CA 1
ATOM 963 C C . ARG A 1 118 ? -9.071 4.478 -17.690 1.00 56.47 118 ARG A C 1
ATOM 965 O O . ARG A 1 118 ? -8.832 5.325 -18.552 1.00 56.47 118 ARG A O 1
ATOM 972 N N . ARG A 1 119 ? -8.476 3.277 -17.696 1.00 53.12 119 ARG A N 1
ATOM 973 C CA . ARG A 1 119 ? -7.542 2.830 -18.751 1.00 53.12 119 ARG A CA 1
ATOM 974 C C . ARG A 1 119 ? -8.271 2.361 -20.014 1.00 53.12 119 ARG A C 1
ATOM 976 O O . ARG A 1 119 ? -7.807 2.676 -21.109 1.00 53.12 119 ARG A O 1
ATOM 983 N N . GLY A 1 120 ? -9.425 1.704 -19.882 1.00 53.38 120 GLY A N 1
ATOM 984 C CA . GLY A 1 120 ? -10.243 1.245 -21.017 1.00 53.38 120 GLY A CA 1
ATOM 985 C C . GLY A 1 120 ? -10.868 2.379 -21.842 1.00 53.38 120 GLY A C 1
ATOM 986 O O . GLY A 1 120 ? -11.016 2.273 -23.059 1.00 53.38 120 GLY A O 1
ATOM 987 N N . ARG A 1 121 ? -11.151 3.533 -21.225 1.00 50.78 121 ARG A N 1
ATOM 988 C CA . ARG A 1 121 ? -11.771 4.682 -21.917 1.00 50.78 121 ARG A CA 1
ATOM 989 C C . ARG A 1 121 ? -10.857 5.436 -22.890 1.00 50.78 121 ARG A C 1
ATOM 991 O O . ARG A 1 121 ? -11.336 6.334 -23.581 1.00 50.78 121 ARG A O 1
ATOM 998 N N . ARG A 1 122 ? -9.565 5.097 -22.984 1.00 51.41 122 ARG A N 1
ATOM 999 C CA . ARG A 1 122 ? -8.642 5.733 -23.946 1.00 51.41 122 ARG A CA 1
ATOM 1000 C C . ARG A 1 122 ? -8.668 5.100 -25.346 1.00 51.41 122 ARG A C 1
ATOM 1002 O O . ARG A 1 122 ? -8.131 5.713 -26.260 1.00 51.41 122 ARG A O 1
ATOM 1009 N N . GLY A 1 123 ? -9.305 3.935 -25.519 1.00 49.97 123 GLY A N 1
ATOM 1010 C CA . GLY A 1 123 ? -9.428 3.239 -26.812 1.00 49.97 123 GLY A CA 1
ATOM 1011 C C . GLY A 1 123 ? -10.696 3.557 -27.621 1.00 49.97 123 GLY A C 1
ATOM 1012 O O . GLY A 1 123 ? -10.687 3.416 -28.835 1.00 49.97 123 GLY A O 1
ATOM 1013 N N . ASN A 1 124 ? -11.767 4.061 -26.996 1.00 45.38 124 ASN A N 1
ATOM 1014 C CA . ASN A 1 124 ? -13.088 4.203 -27.640 1.00 45.38 124 ASN A CA 1
ATOM 1015 C C . ASN A 1 124 ? -13.351 5.558 -28.334 1.00 45.38 124 ASN A C 1
ATOM 1017 O O . ASN A 1 124 ? -14.494 5.996 -28.450 1.00 45.38 124 ASN A O 1
ATOM 1021 N N . ARG A 1 125 ? -12.314 6.241 -28.833 1.00 48.56 125 ARG A N 1
ATOM 1022 C CA . ARG A 1 125 ? -12.478 7.347 -29.800 1.00 48.56 125 ARG A CA 1
ATOM 1023 C C . ARG A 1 125 ? -11.805 6.969 -31.115 1.00 48.56 125 ARG A C 1
ATOM 1025 O O . ARG A 1 125 ? -10.693 7.406 -31.385 1.00 48.56 125 ARG A O 1
ATOM 1032 N N . GLY A 1 126 ? -12.484 6.146 -31.910 1.00 46.75 126 GLY A N 1
ATOM 1033 C CA . GLY A 1 126 ? -12.006 5.763 -33.240 1.00 46.75 126 GLY A CA 1
ATOM 1034 C C . GLY A 1 126 ? -12.996 4.982 -34.106 1.00 46.75 126 GLY A C 1
ATOM 1035 O O . GLY A 1 126 ? -12.876 5.034 -35.322 1.00 46.75 126 GLY A O 1
ATOM 1036 N N . GLU A 1 127 ? -14.008 4.323 -33.538 1.00 45.31 127 GLU A N 1
ATOM 1037 C CA . GLU A 1 127 ? -15.004 3.582 -34.327 1.00 45.31 127 GLU A CA 1
ATOM 1038 C C . GLU A 1 127 ? -16.303 4.375 -34.441 1.00 45.31 127 GLU A C 1
ATOM 1040 O O . GLU A 1 127 ? -17.240 4.235 -33.661 1.00 45.31 127 GLU A O 1
ATOM 1045 N N . GLY A 1 128 ? -16.339 5.283 -35.414 1.00 48.56 128 GLY A N 1
ATOM 1046 C CA . GLY A 1 128 ? -17.520 6.107 -35.627 1.00 48.56 128 GLY A CA 1
ATOM 1047 C C . GLY A 1 128 ? -17.445 7.007 -36.848 1.00 48.56 128 GLY A C 1
ATOM 1048 O O . GLY A 1 128 ? -17.527 8.218 -36.686 1.00 48.56 128 GLY A O 1
ATOM 1049 N N . ARG A 1 129 ? -17.303 6.414 -38.045 1.00 45.62 129 ARG A N 1
ATOM 1050 C CA . ARG A 1 129 ? -17.973 6.785 -39.320 1.00 45.62 129 ARG A CA 1
ATOM 1051 C C . ARG A 1 129 ? -17.131 6.380 -40.532 1.00 45.62 129 ARG A C 1
ATOM 1053 O O . ARG A 1 129 ? -16.271 7.120 -40.992 1.00 45.62 129 ARG A O 1
ATOM 1060 N N . GLY A 1 130 ? -17.468 5.222 -41.087 1.00 42.00 130 GLY A N 1
ATOM 1061 C CA . GLY A 1 130 ? -17.015 4.785 -42.407 1.00 42.00 130 GLY A CA 1
ATOM 1062 C C . GLY A 1 130 ? -17.808 3.612 -42.980 1.00 42.00 130 GLY A C 1
ATOM 1063 O O . GLY A 1 130 ? -17.360 2.990 -43.929 1.00 42.00 130 GLY A O 1
ATOM 1064 N N . GLY A 1 131 ? -18.980 3.295 -42.420 1.00 47.41 131 GLY A N 1
ATOM 1065 C CA . GLY A 1 131 ? -19.934 2.404 -43.069 1.00 47.41 131 GLY A CA 1
ATOM 1066 C C . GLY A 1 131 ? -20.650 3.148 -44.195 1.00 47.41 131 GLY A C 1
ATOM 1067 O O . GLY A 1 131 ? -21.579 3.911 -43.938 1.00 47.41 131 GLY A O 1
ATOM 1068 N N . ARG A 1 132 ? -20.229 2.918 -45.440 1.00 39.62 132 ARG A N 1
ATOM 1069 C CA . ARG A 1 132 ? -21.103 2.991 -46.617 1.00 39.62 132 ARG A CA 1
ATOM 1070 C C . ARG A 1 132 ? -20.880 1.726 -47.439 1.00 39.62 132 ARG A C 1
ATOM 1072 O O . ARG A 1 132 ? -19.831 1.562 -48.045 1.00 39.62 132 ARG A O 1
ATOM 1079 N N . SER A 1 133 ? -21.867 0.836 -47.330 1.00 41.31 133 SER A N 1
ATOM 1080 C CA . SER A 1 133 ? -22.536 0.082 -48.401 1.00 41.31 133 SER A CA 1
ATOM 1081 C C . SER A 1 133 ? -21.693 -0.175 -49.662 1.00 41.31 133 SER A C 1
ATOM 1083 O O . SER A 1 133 ? -21.2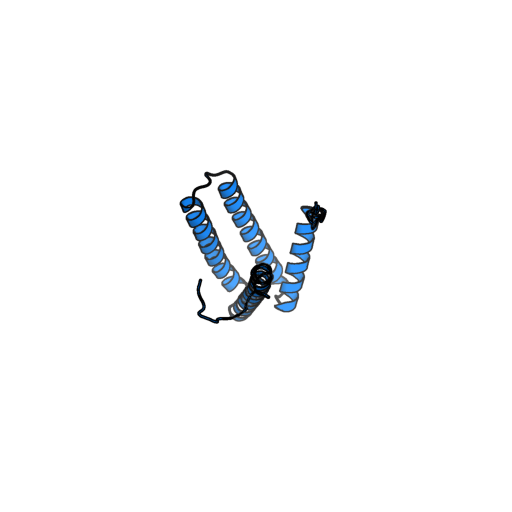68 0.761 -50.320 1.00 41.31 133 SER A O 1
ATOM 1085 N N . GLY A 1 134 ? -21.437 -1.409 -50.097 1.00 46.00 134 GLY A N 1
ATOM 1086 C CA . GLY A 1 134 ? -22.458 -2.429 -50.332 1.00 46.00 134 GLY A CA 1
ATOM 1087 C C . GLY A 1 134 ? -23.308 -2.048 -51.553 1.00 46.00 134 GLY A C 1
ATOM 1088 O O . GLY A 1 134 ? -24.302 -1.348 -51.397 1.00 46.00 134 GLY A O 1
ATOM 1089 N N . GLY A 1 135 ? -22.903 -2.510 -52.742 1.00 39.38 135 GLY A N 1
ATOM 1090 C CA . GLY A 1 135 ? -23.563 -2.310 -54.046 1.00 39.38 135 GLY A CA 1
ATOM 1091 C C . GLY A 1 135 ? -22.567 -1.750 -55.066 1.00 39.38 135 GLY A C 1
ATOM 1092 O O . GLY A 1 135 ? -21.846 -0.818 -54.756 1.00 39.38 135 GLY A O 1
ATOM 1093 N N . GLY A 1 136 ? -22.387 -2.245 -56.282 1.00 40.59 136 GLY A N 1
ATOM 1094 C CA . GLY A 1 136 ? -23.059 -3.230 -57.116 1.00 40.59 136 GLY A CA 1
ATOM 1095 C C . GLY A 1 136 ? -22.444 -3.079 -58.523 1.00 40.59 136 GLY A C 1
ATOM 1096 O O . GLY A 1 136 ? -21.844 -2.054 -58.826 1.00 40.59 136 GLY A O 1
ATOM 1097 N N . ARG A 1 137 ? -22.548 -4.131 -59.337 1.00 45.03 137 ARG A N 1
ATOM 1098 C CA . ARG A 1 137 ? -22.118 -4.290 -60.746 1.00 45.03 137 ARG A CA 1
ATOM 1099 C C . ARG A 1 137 ? -22.095 -3.026 -61.636 1.00 45.03 137 ARG A C 1
ATOM 1101 O O . ARG A 1 137 ? -23.014 -2.220 -61.569 1.00 45.03 137 ARG A O 1
ATOM 1108 N N . GLY A 1 138 ? -21.204 -3.016 -62.636 1.00 39.38 138 GLY A N 1
ATOM 1109 C CA . GLY A 1 138 ? -21.402 -2.274 -63.895 1.00 39.38 138 GLY A CA 1
ATOM 1110 C C . GLY A 1 138 ? -20.096 -1.908 -64.600 1.00 39.38 138 GLY A C 1
ATOM 1111 O O . GLY A 1 138 ? -19.242 -1.288 -63.985 1.00 39.38 138 GLY A O 1
ATOM 1112 N N . GLY A 1 139 ? -19.929 -2.341 -65.853 1.00 39.44 139 GLY A N 1
ATOM 1113 C CA . GLY A 1 139 ? -18.672 -2.282 -66.603 1.00 39.44 139 GLY A CA 1
ATOM 1114 C C . GLY A 1 139 ? -18.372 -0.974 -67.337 1.00 39.44 139 GLY A C 1
ATOM 1115 O O . GLY A 1 139 ? -19.233 -0.108 -67.469 1.00 39.44 139 GLY A O 1
ATOM 1116 N N . ASN A 1 140 ? -17.140 -0.878 -67.834 1.00 40.03 140 ASN A N 1
ATOM 1117 C CA . ASN A 1 140 ? -16.783 -0.815 -69.257 1.00 40.03 140 ASN A CA 1
ATOM 1118 C C . ASN A 1 140 ? -15.298 -1.184 -69.384 1.00 40.03 140 ASN A C 1
ATOM 1120 O O . ASN A 1 140 ? -14.527 -0.714 -68.517 1.00 40.03 140 ASN A O 1
#

Secondary structure (DSSP, 8-state):
--------------PPPHHHHHHHHHHHHHHHHHHTT--HHHHHHHHHHHHHHHHHHHHHHHHHHHS---HHHHHHHHHHHHHHHHHHHHHHHHHH-HHHHHHHHHHHHHHHHHHHHHHHTTS-SS-SS-----------

Solvent-accessible surface area (backbone atoms only — not comparable to full-atom values): 8682 Å² total; per-residue (Å²): 140,82,82,79,80,77,79,91,74,89,87,80,78,75,75,75,48,74,66,56,51,50,49,54,50,52,53,53,49,51,51,49,39,60,77,64,63,54,54,72,80,49,45,59,56,52,48,52,52,53,50,51,53,47,53,53,50,50,48,55,54,49,52,57,68,76,46,73,98,42,74,66,55,54,49,50,53,49,49,52,53,50,54,53,47,53,58,49,51,54,55,45,30,71,67,57,34,66,73,49,31,52,52,50,52,53,52,51,50,52,56,49,49,56,54,49,56,64,60,59,64,75,68,77,81,76,89,83,88,80,91,72,75,89,82,78,90,83,90,133

pLDDT: mean 77.28, std 19.91, range [36.09, 95.69]

Nearest PDB structures (foldseek):
  5l3c-assembly1_A  TM=4.067E-01  e=4.505E+00  Homo sapiens
  5iit-assembly2_B  TM=3.041E-01  e=2.746E+00  Saccharomyces cerevisiae S288C

Foldseek 3Di:
DDDPPPDPPDPDPPDQDPVSVVVVVVVVLVVLCVVLVQDPVLSVVVVVLVVVLVVVLVVLVVCVVVDDPDPVSVVVSVVVNVVSVVVSLVVNCVSRPDVSSVVVVVVVVVVVVVVVVVVVVVPPPPPDDDDDDDDDDDDD